Protein AF-A0A2D6WJ72-F1 (afdb_monomer_lite)

pLDDT: mean 95.56, std 4.3, range [71.5, 98.62]

Secondary structure (DSSP, 8-state):
-PPTT-HHHHHHHHHHHHHTS-HHHHHHHHHHHHHHTTS-HHHHHHHHHHHHHHHTTSHHHHHHHHHHHTTPPP----

Sequence (78 aa):
VAKIGKLEETADELALQIASKLGDAVKIGKEAFYKQAEMSINDAYSYTGAVMAENMMFEQTKKGINLFLDKKIPEWDQ

Foldseek 3Di:
DDDVPCVVVVVVVVVVVQVLDAPVVSVLVVVLVVVLVPDDPVVSCVSVVVSVVVCCVDPLNVVVVVCVVVVHRDDDPD

Structure (mmCIF, N/CA/C/O backbone):
data_AF-A0A2D6WJ72-F1
#
_entry.id   AF-A0A2D6WJ72-F1
#
loop_
_atom_site.group_PDB
_atom_site.id
_atom_site.type_symbol
_atom_site.label_atom_id
_atom_site.label_alt_id
_atom_site.label_comp_id
_atom_site.label_asym_id
_atom_site.label_entity_id
_atom_site.label_seq_id
_atom_site.pdbx_PDB_ins_code
_atom_site.Cartn_x
_atom_site.Cartn_y
_atom_site.Cartn_z
_atom_site.occupancy
_atom_site.B_iso_or_equiv
_atom_site.auth_seq_id
_atom_site.auth_comp_id
_atom_site.auth_asym_id
_atom_site.auth_atom_id
_atom_site.pdbx_PDB_model_num
ATOM 1 N N . VAL A 1 1 ? -1.373 -6.073 18.607 1.00 81.25 1 VAL A N 1
ATOM 2 C CA . VAL A 1 1 ? -2.436 -7.020 19.026 1.00 81.25 1 VAL A CA 1
ATOM 3 C C . VAL A 1 1 ? -3.416 -6.256 19.905 1.00 81.25 1 VAL A C 1
ATOM 5 O O . VAL A 1 1 ? -2.948 -5.513 20.761 1.00 81.25 1 VAL A O 1
ATOM 8 N N . ALA A 1 2 ? -4.724 -6.362 19.650 1.00 91.69 2 ALA A N 1
ATOM 9 C CA . ALA A 1 2 ? -5.752 -5.631 20.399 1.00 91.69 2 ALA A CA 1
ATOM 10 C C . ALA A 1 2 ? -5.824 -6.081 21.871 1.00 91.69 2 ALA A C 1
ATOM 12 O O . ALA A 1 2 ? -5.509 -7.229 22.192 1.00 91.69 2 ALA A O 1
ATOM 13 N N . LYS A 1 3 ? -6.245 -5.179 22.768 1.00 95.88 3 LYS A N 1
ATOM 14 C CA . LYS A 1 3 ? -6.504 -5.515 24.180 1.00 95.88 3 LYS A CA 1
ATOM 15 C C . LYS A 1 3 ? -7.749 -6.404 24.302 1.00 95.88 3 LYS A C 1
ATOM 17 O O . LYS A 1 3 ? -8.630 -6.377 23.441 1.00 95.88 3 LYS A O 1
ATOM 22 N N . ILE A 1 4 ? -7.842 -7.163 25.397 1.00 95.12 4 ILE A N 1
ATOM 23 C CA . ILE A 1 4 ? -9.029 -7.974 25.713 1.00 95.12 4 ILE A CA 1
ATOM 24 C C . ILE A 1 4 ? -10.269 -7.068 25.717 1.00 95.12 4 ILE A C 1
ATOM 26 O O . ILE A 1 4 ? -10.257 -6.004 26.333 1.00 95.12 4 ILE A O 1
ATOM 30 N N . GLY A 1 5 ? -11.317 -7.480 24.999 1.00 96.38 5 GLY A N 1
ATOM 31 C CA . GLY A 1 5 ? -12.572 -6.728 24.874 1.00 96.38 5 GLY A CA 1
ATOM 32 C C . GLY A 1 5 ? -12.532 -5.522 23.927 1.00 96.38 5 GLY A C 1
ATOM 33 O O . GLY A 1 5 ? -13.513 -4.794 23.861 1.00 96.38 5 GLY A O 1
ATOM 34 N N . LYS A 1 6 ? -11.428 -5.293 23.199 1.00 97.56 6 LYS A N 1
ATOM 35 C CA . LYS A 1 6 ? -11.246 -4.136 22.298 1.00 97.56 6 LYS A CA 1
ATOM 36 C C . LYS A 1 6 ? -11.037 -4.512 20.827 1.00 97.56 6 LYS A C 1
ATOM 38 O O . LYS A 1 6 ? -10.595 -3.678 20.044 1.00 97.56 6 LYS A O 1
ATOM 43 N N . LEU A 1 7 ? -11.309 -5.766 20.455 1.00 97.50 7 LEU A N 1
ATOM 44 C CA . LEU A 1 7 ? -11.042 -6.282 19.109 1.00 97.50 7 LEU A CA 1
ATOM 45 C C . LEU A 1 7 ? -11.775 -5.487 18.022 1.00 97.50 7 LEU A C 1
ATOM 47 O O . LEU A 1 7 ? -11.129 -5.066 17.071 1.00 97.50 7 LEU A O 1
ATOM 51 N N . GLU A 1 8 ? -13.082 -5.284 18.186 1.00 98.00 8 GLU A N 1
ATOM 52 C CA . GLU A 1 8 ? -13.934 -4.593 17.209 1.00 98.00 8 GLU A CA 1
ATOM 53 C C . GLU A 1 8 ? -13.499 -3.137 17.028 1.00 98.00 8 GLU A C 1
ATOM 55 O O . GLU A 1 8 ? -13.087 -2.763 15.940 1.00 98.00 8 GLU A O 1
ATOM 60 N N . GLU A 1 9 ? -13.412 -2.376 18.122 1.00 98.00 9 GLU A N 1
ATOM 61 C CA . GLU A 1 9 ? -12.916 -0.990 18.123 1.00 98.00 9 GLU A CA 1
ATOM 62 C C . GLU A 1 9 ? -11.548 -0.855 17.437 1.00 98.00 9 GLU A C 1
ATOM 64 O O . GLU A 1 9 ? -11.364 -0.006 16.573 1.00 98.00 9 GLU A O 1
ATOM 69 N N . THR A 1 10 ? -10.596 -1.742 17.749 1.00 97.88 10 THR A N 1
ATOM 70 C CA . THR A 1 10 ? -9.257 -1.697 17.132 1.00 97.88 10 THR A CA 1
ATOM 71 C C . THR A 1 10 ? -9.296 -2.046 15.638 1.00 97.88 10 THR A C 1
ATOM 73 O O . THR A 1 10 ? -8.516 -1.506 14.851 1.00 97.88 10 THR A O 1
ATOM 76 N N . ALA A 1 11 ? -10.159 -2.983 15.236 1.00 97.88 11 ALA A N 1
ATOM 77 C CA . ALA A 1 11 ? -10.312 -3.373 13.839 1.00 97.88 11 ALA A CA 1
ATOM 78 C C . ALA A 1 11 ? -10.982 -2.260 13.021 1.00 97.88 11 ALA A C 1
ATOM 80 O O . ALA A 1 11 ? -10.509 -1.953 11.926 1.00 97.88 11 ALA A O 1
ATOM 81 N N . ASP A 1 12 ? -12.012 -1.622 13.574 1.00 98.25 12 ASP A N 1
ATOM 82 C CA . ASP A 1 12 ? -12.728 -0.511 12.949 1.00 98.25 12 ASP A CA 1
ATOM 83 C C . ASP A 1 12 ? -11.834 0.718 12.803 1.00 98.25 12 ASP A C 1
ATOM 85 O O . ASP A 1 12 ? -11.794 1.329 11.736 1.00 98.25 12 ASP A O 1
ATOM 89 N N . GLU A 1 13 ? -11.040 1.047 13.825 1.00 97.88 13 GLU A N 1
ATOM 90 C CA . GLU A 1 13 ? -10.043 2.118 13.741 1.00 97.88 13 GLU A CA 1
ATOM 91 C C . GLU A 1 13 ? -9.058 1.881 12.591 1.00 97.88 13 GLU A C 1
ATOM 93 O O . GLU A 1 13 ? -8.777 2.794 11.809 1.00 97.88 13 GLU A O 1
ATOM 98 N N . LEU A 1 14 ? -8.560 0.650 12.438 1.00 97.44 14 LEU A N 1
ATOM 99 C CA . LEU A 1 14 ? -7.668 0.296 11.335 1.00 97.44 14 LEU A CA 1
ATOM 100 C C . LEU A 1 14 ? -8.385 0.367 9.978 1.00 97.44 14 LEU A C 1
ATOM 102 O O . LEU A 1 14 ? -7.822 0.879 9.009 1.00 97.44 14 LEU A O 1
ATOM 106 N N . ALA A 1 15 ? -9.622 -0.124 9.896 1.00 97.44 15 ALA A N 1
ATOM 107 C CA . ALA A 1 15 ? -10.416 -0.076 8.675 1.00 97.44 15 ALA A CA 1
ATOM 108 C C . ALA A 1 15 ? -10.671 1.373 8.233 1.00 97.44 15 ALA A C 1
ATOM 110 O O . ALA A 1 15 ? -10.452 1.703 7.067 1.00 97.44 15 ALA A O 1
ATOM 111 N N . LEU A 1 16 ? -11.034 2.257 9.165 1.00 97.00 16 LEU A N 1
ATOM 112 C CA . LEU A 1 16 ? -11.219 3.688 8.916 1.00 97.00 16 LEU A CA 1
ATOM 113 C C . LEU A 1 16 ? -9.915 4.366 8.486 1.00 97.00 16 LEU A C 1
ATOM 115 O O . LEU A 1 16 ? -9.914 5.179 7.560 1.00 97.00 16 LEU A O 1
ATOM 119 N N . GLN A 1 17 ? -8.783 4.008 9.098 1.00 96.25 17 GLN A N 1
ATOM 120 C CA . GLN A 1 17 ? -7.477 4.510 8.666 1.00 96.25 17 GLN A CA 1
ATOM 121 C C . GLN A 1 17 ? -7.165 4.125 7.219 1.00 96.25 17 GLN A C 1
ATOM 123 O O . GLN A 1 17 ? -6.680 4.972 6.467 1.00 96.25 17 GLN A O 1
ATOM 128 N N . ILE A 1 18 ? -7.457 2.887 6.815 1.00 96.31 18 ILE A N 1
ATOM 129 C CA . ILE A 1 18 ? -7.261 2.424 5.436 1.00 96.31 18 ILE A CA 1
ATOM 130 C C . ILE A 1 18 ? -8.239 3.133 4.488 1.00 96.31 18 ILE A C 1
ATOM 132 O O . ILE A 1 18 ? -7.809 3.652 3.461 1.00 96.31 18 ILE A O 1
ATOM 136 N N . ALA A 1 19 ? -9.519 3.228 4.856 1.00 94.69 19 ALA A N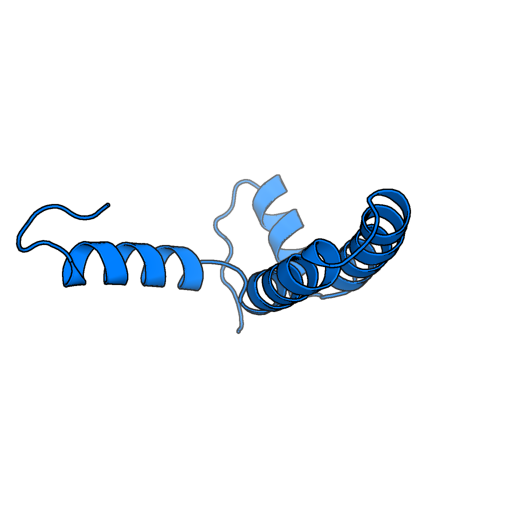 1
ATOM 137 C CA . ALA A 1 19 ? -10.560 3.885 4.062 1.00 94.69 19 ALA A CA 1
ATOM 138 C C . ALA A 1 19 ? -10.326 5.398 3.876 1.00 94.69 19 ALA A C 1
ATOM 140 O O . ALA A 1 19 ? -10.792 5.984 2.903 1.00 94.69 19 ALA A O 1
ATOM 141 N N . SER A 1 20 ? -9.561 6.036 4.773 1.00 94.25 20 SER A N 1
ATOM 142 C CA . SER A 1 20 ? -9.148 7.444 4.639 1.00 94.25 20 SER A CA 1
ATOM 143 C C . SER A 1 20 ? -8.110 7.698 3.532 1.00 94.25 20 SER A C 1
ATOM 145 O O . SER A 1 20 ? -7.753 8.848 3.257 1.00 94.25 20 SER A O 1
ATOM 147 N N . LYS A 1 21 ? -7.546 6.643 2.933 1.00 94.75 21 LYS A N 1
ATOM 148 C CA . LYS A 1 21 ? -6.532 6.736 1.874 1.00 94.75 21 LYS A CA 1
ATOM 149 C C . LYS A 1 21 ? -7.187 6.631 0.499 1.00 94.75 21 LYS A C 1
ATOM 151 O O . LYS A 1 21 ? -8.352 6.276 0.382 1.00 94.75 21 LYS A O 1
ATOM 156 N N . LEU A 1 22 ? -6.413 6.915 -0.546 1.00 95.62 22 LEU A N 1
ATOM 157 C CA . LEU A 1 22 ? -6.852 6.708 -1.921 1.00 95.62 22 LEU A CA 1
ATOM 158 C C . LEU A 1 22 ? -7.019 5.202 -2.192 1.00 95.62 22 LEU A C 1
ATOM 160 O O . LEU A 1 22 ? -6.021 4.476 -2.229 1.00 95.62 22 LEU A O 1
ATOM 164 N N . GLY A 1 23 ? -8.262 4.746 -2.379 1.00 94.94 23 GLY A N 1
ATOM 165 C CA . GLY A 1 23 ? -8.598 3.328 -2.542 1.00 94.94 23 GLY A CA 1
ATOM 166 C C . GLY A 1 23 ? -7.812 2.620 -3.651 1.00 94.94 23 GLY A C 1
ATOM 167 O O . GLY A 1 23 ? -7.270 1.536 -3.420 1.00 94.94 23 GLY A O 1
ATOM 168 N N . ASP A 1 24 ? -7.663 3.257 -4.816 1.00 93.62 24 ASP A N 1
ATOM 169 C CA . ASP A 1 24 ? -6.905 2.699 -5.944 1.00 93.62 24 ASP A CA 1
ATOM 170 C C . ASP A 1 24 ? -5.439 2.433 -5.589 1.00 93.62 24 ASP A C 1
ATOM 172 O O . ASP A 1 24 ? -4.929 1.337 -5.826 1.00 93.62 24 ASP A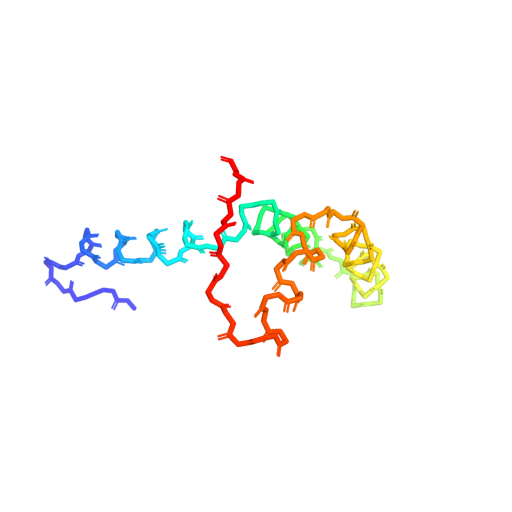 O 1
ATOM 176 N N . ALA A 1 25 ? -4.776 3.390 -4.935 1.00 94.94 25 ALA A N 1
ATOM 177 C CA . ALA A 1 25 ? -3.384 3.239 -4.523 1.00 94.94 25 ALA A CA 1
ATOM 178 C C . ALA A 1 25 ? -3.215 2.118 -3.481 1.00 94.94 25 ALA A C 1
ATOM 180 O O . ALA A 1 25 ? -2.259 1.340 -3.551 1.00 94.94 25 ALA A O 1
ATOM 181 N N . VAL A 1 26 ? -4.158 1.988 -2.536 1.00 96.38 26 VAL A N 1
ATOM 182 C CA . VAL A 1 26 ? -4.164 0.893 -1.547 1.00 96.38 26 VAL A CA 1
ATOM 183 C C . VAL A 1 26 ? -4.317 -0.463 -2.236 1.00 96.38 26 VAL A C 1
ATOM 185 O O . VAL A 1 26 ? -3.583 -1.402 -1.917 1.00 96.38 26 VAL A O 1
ATOM 188 N N . LYS A 1 27 ? -5.250 -0.576 -3.187 1.00 95.75 27 LYS A N 1
ATOM 189 C CA . LYS A 1 27 ? -5.501 -1.807 -3.943 1.00 95.75 27 LYS A CA 1
ATOM 190 C C . LYS A 1 27 ? -4.267 -2.231 -4.740 1.00 95.75 27 LYS A C 1
ATOM 192 O O . LYS A 1 27 ? -3.813 -3.364 -4.583 1.00 95.75 27 LYS A O 1
ATOM 197 N N . ILE A 1 28 ? -3.706 -1.314 -5.530 1.00 96.31 28 ILE A N 1
ATOM 198 C CA . ILE A 1 28 ? -2.524 -1.554 -6.369 1.00 96.31 28 ILE A CA 1
ATOM 199 C C . ILE A 1 28 ? -1.331 -1.980 -5.506 1.00 96.31 28 ILE A C 1
ATOM 201 O O . ILE A 1 28 ? -0.696 -3.000 -5.776 1.00 96.31 28 ILE A O 1
ATOM 205 N N . GLY A 1 29 ? -1.056 -1.242 -4.425 1.00 96.94 29 GLY A N 1
ATOM 206 C CA . GLY A 1 29 ? 0.051 -1.549 -3.522 1.00 96.94 29 GLY A CA 1
ATOM 207 C C . GLY A 1 29 ? -0.093 -2.912 -2.843 1.00 96.94 29 GLY A C 1
ATOM 208 O O . GLY A 1 29 ? 0.877 -3.666 -2.766 1.00 96.94 29 GLY A O 1
ATOM 209 N N . LYS A 1 30 ? -1.303 -3.267 -2.389 1.00 97.69 30 LYS A N 1
ATOM 210 C CA . LYS A 1 30 ? -1.566 -4.562 -1.743 1.00 97.69 30 LYS A CA 1
ATOM 211 C C . LYS A 1 30 ? -1.392 -5.727 -2.713 1.00 97.69 30 LYS A C 1
ATOM 213 O O . LYS A 1 30 ? -0.779 -6.727 -2.350 1.00 97.69 30 LYS A O 1
ATOM 218 N N . GLU A 1 31 ? -1.894 -5.603 -3.938 1.00 98.12 31 GLU A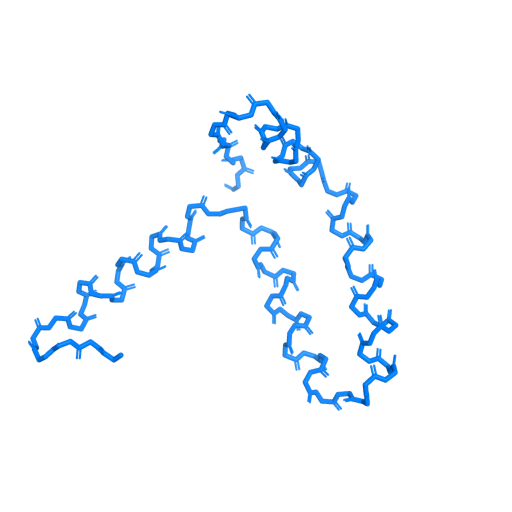 N 1
ATOM 219 C CA . GLU A 1 31 ? -1.710 -6.627 -4.969 1.00 98.12 31 GLU A CA 1
ATOM 220 C C . GLU A 1 31 ? -0.225 -6.817 -5.308 1.00 98.12 31 GLU A C 1
ATOM 222 O O . GLU A 1 31 ? 0.274 -7.945 -5.317 1.00 98.12 31 GLU A O 1
ATOM 227 N N . ALA A 1 32 ? 0.503 -5.715 -5.502 1.00 98.25 32 ALA A N 1
ATOM 228 C CA . ALA A 1 32 ? 1.929 -5.758 -5.792 1.00 98.25 32 ALA A CA 1
ATOM 229 C C . ALA A 1 32 ? 2.756 -6.319 -4.629 1.00 98.25 32 ALA A C 1
ATOM 231 O O . ALA A 1 32 ? 3.749 -7.003 -4.862 1.00 98.25 32 ALA A O 1
ATOM 232 N N . PHE A 1 33 ? 2.356 -6.064 -3.380 1.00 98.06 33 PHE A N 1
ATOM 233 C CA . PHE A 1 33 ? 2.980 -6.650 -2.194 1.00 98.06 33 PHE A CA 1
ATOM 234 C C . PHE A 1 33 ? 2.890 -8.179 -2.183 1.00 98.06 33 PHE A C 1
ATOM 236 O O . PHE A 1 33 ? 3.900 -8.848 -1.984 1.00 98.06 33 PHE A O 1
ATOM 243 N N . TYR A 1 34 ? 1.708 -8.747 -2.430 1.00 98.44 34 TYR A N 1
ATOM 244 C CA . TYR A 1 34 ? 1.573 -10.205 -2.445 1.00 98.44 34 TYR A CA 1
ATOM 245 C C . TYR A 1 34 ? 2.307 -10.836 -3.627 1.00 98.44 34 TYR A C 1
ATOM 247 O O . TYR A 1 34 ? 2.991 -11.837 -3.447 1.00 98.44 34 TYR A O 1
ATOM 255 N N . LYS A 1 35 ? 2.237 -10.221 -4.813 1.00 98.31 35 LYS A N 1
ATOM 256 C CA . LYS A 1 35 ? 2.940 -10.722 -6.002 1.00 98.31 35 LYS A CA 1
ATOM 257 C C . LYS A 1 35 ? 4.459 -10.685 -5.846 1.00 98.31 35 LYS A C 1
ATOM 259 O O . LYS A 1 35 ? 5.123 -11.661 -6.168 1.00 98.31 35 LYS A O 1
ATOM 264 N N . GLN A 1 36 ? 5.019 -9.583 -5.341 1.00 98.50 36 GLN A N 1
ATOM 265 C CA . GLN A 1 36 ? 6.473 -9.458 -5.196 1.00 98.50 36 GLN A CA 1
ATOM 266 C C . GLN A 1 36 ? 7.047 -10.391 -4.120 1.00 98.50 36 GLN A C 1
ATOM 268 O O . GLN A 1 36 ? 8.221 -10.736 -4.188 1.00 98.50 36 GLN A O 1
ATOM 273 N N . ALA A 1 37 ? 6.243 -10.799 -3.129 1.00 98.31 37 ALA A N 1
ATOM 274 C CA . ALA A 1 37 ? 6.695 -11.671 -2.044 1.00 98.31 37 ALA A CA 1
ATOM 275 C C . ALA A 1 37 ? 7.120 -13.068 -2.533 1.00 98.31 37 ALA A C 1
ATOM 277 O O . ALA A 1 37 ? 7.882 -13.751 -1.852 1.00 98.31 37 ALA A O 1
ATOM 278 N N . GLU A 1 38 ? 6.648 -13.477 -3.712 1.00 98.06 38 GLU A N 1
ATOM 279 C CA . GLU A 1 38 ? 6.991 -14.747 -4.360 1.00 98.06 38 GLU A CA 1
ATOM 280 C C . GLU A 1 38 ? 8.165 -14.616 -5.350 1.00 98.06 38 GLU A C 1
ATOM 282 O O . GLU A 1 38 ? 8.577 -15.600 -5.963 1.00 98.06 38 GLU A O 1
ATOM 287 N N . MET A 1 39 ? 8.708 -13.408 -5.529 1.00 98.38 39 MET A N 1
ATOM 288 C CA . MET A 1 39 ? 9.736 -13.103 -6.524 1.00 98.38 39 MET A CA 1
ATOM 289 C C . MET A 1 39 ? 11.146 -13.080 -5.923 1.00 98.38 39 MET A C 1
ATOM 291 O O . MET A 1 39 ? 11.344 -12.883 -4.722 1.00 98.38 39 MET A O 1
ATOM 295 N N . SER A 1 40 ? 12.160 -13.216 -6.786 1.00 98.62 40 SER A N 1
ATOM 296 C CA . SER A 1 40 ? 13.526 -12.844 -6.415 1.00 98.62 40 SER A CA 1
ATOM 297 C C . SER A 1 40 ? 13.608 -11.334 -6.168 1.00 98.62 40 SER A C 1
ATOM 299 O O . SER A 1 40 ? 12.803 -10.566 -6.693 1.00 98.62 40 SER A O 1
ATOM 301 N N . ILE A 1 41 ? 14.607 -10.880 -5.409 1.00 98.25 41 ILE A N 1
ATOM 302 C CA . ILE A 1 41 ? 14.754 -9.448 -5.113 1.00 98.25 41 ILE A CA 1
ATOM 303 C C . ILE A 1 41 ? 14.877 -8.596 -6.387 1.00 98.25 41 ILE A C 1
ATOM 305 O O . ILE A 1 41 ? 14.259 -7.540 -6.477 1.00 98.25 41 ILE A O 1
ATOM 309 N N . ASN A 1 42 ? 15.618 -9.073 -7.393 1.00 98.56 42 ASN A N 1
ATOM 310 C CA . ASN A 1 42 ? 15.804 -8.351 -8.651 1.00 98.56 42 ASN A CA 1
ATOM 311 C C . ASN A 1 42 ? 14.480 -8.222 -9.413 1.00 98.56 42 ASN A C 1
ATOM 313 O O . ASN A 1 42 ? 14.127 -7.125 -9.846 1.00 98.56 42 ASN A O 1
ATOM 317 N N . ASP A 1 43 ? 13.723 -9.316 -9.511 1.00 98.56 43 ASP A N 1
ATOM 318 C CA . ASP A 1 43 ? 12.433 -9.323 -10.204 1.00 98.56 43 ASP A CA 1
ATOM 319 C C . ASP A 1 43 ? 11.399 -8.471 -9.462 1.00 98.56 43 ASP A C 1
ATOM 321 O O . ASP A 1 43 ? 10.667 -7.705 -10.088 1.00 98.56 43 ASP A O 1
ATOM 325 N N . ALA A 1 44 ? 11.386 -8.530 -8.125 1.00 98.62 44 ALA A N 1
ATOM 326 C CA . ALA A 1 44 ? 10.532 -7.699 -7.284 1.00 98.62 44 ALA A CA 1
ATOM 327 C C . ALA A 1 44 ? 10.788 -6.203 -7.520 1.00 98.62 44 ALA A C 1
ATOM 329 O O . ALA A 1 44 ? 9.832 -5.438 -7.670 1.00 98.62 44 ALA A O 1
ATOM 330 N N . TYR A 1 45 ? 12.052 -5.774 -7.613 1.00 98.31 45 TYR A N 1
ATOM 331 C CA . TYR A 1 45 ? 12.397 -4.384 -7.931 1.00 98.31 45 TYR A CA 1
ATOM 332 C C . TYR A 1 45 ? 11.928 -3.974 -9.329 1.00 98.31 45 TYR A C 1
ATOM 334 O O . TYR A 1 45 ? 11.329 -2.908 -9.481 1.00 98.31 45 TYR A O 1
ATOM 342 N N . SER A 1 46 ? 12.161 -4.810 -10.346 1.00 98.50 46 SER A N 1
ATOM 343 C CA . SER A 1 46 ? 11.696 -4.525 -11.708 1.00 98.50 46 SER A CA 1
ATOM 344 C C . SER A 1 46 ? 10.169 -4.430 -11.781 1.00 98.50 46 SER A C 1
ATOM 346 O O . SER A 1 46 ? 9.634 -3.469 -12.336 1.00 98.50 46 SER A O 1
ATOM 348 N N . TYR A 1 47 ? 9.463 -5.387 -11.178 1.00 98.50 47 TYR A N 1
ATOM 349 C CA . TYR A 1 47 ? 8.004 -5.442 -11.166 1.00 98.50 47 TYR A CA 1
ATOM 350 C C . TYR A 1 47 ? 7.385 -4.264 -10.405 1.00 98.50 47 TYR A C 1
ATOM 352 O O . TYR A 1 47 ? 6.560 -3.530 -10.949 1.00 98.50 47 TYR A O 1
ATOM 360 N N . THR A 1 48 ? 7.797 -4.043 -9.156 1.00 98.19 48 THR A N 1
ATOM 361 C CA . THR A 1 48 ? 7.224 -2.974 -8.325 1.00 98.19 48 THR A CA 1
ATOM 362 C C . THR A 1 48 ? 7.581 -1.587 -8.847 1.00 98.19 48 THR A C 1
ATOM 364 O O . THR A 1 48 ? 6.760 -0.679 -8.742 1.00 98.19 48 THR A O 1
ATOM 367 N N . GLY A 1 49 ? 8.751 -1.425 -9.478 1.00 98.06 49 GLY A N 1
ATOM 368 C CA . GLY A 1 49 ? 9.120 -0.214 -10.210 1.00 98.06 49 GLY A CA 1
ATOM 369 C C . GLY A 1 49 ? 8.105 0.143 -11.297 1.00 98.06 49 GLY A C 1
ATOM 370 O O . GLY A 1 49 ? 7.633 1.279 -11.348 1.00 98.06 49 GLY A O 1
ATOM 371 N N . ALA A 1 50 ? 7.714 -0.836 -12.118 1.00 98.19 50 ALA A N 1
ATOM 372 C CA . ALA A 1 50 ? 6.698 -0.645 -13.150 1.00 98.19 50 ALA A CA 1
ATOM 373 C C . ALA A 1 50 ? 5.316 -0.325 -12.553 1.00 98.19 50 ALA A C 1
ATOM 375 O O . ALA A 1 50 ? 4.662 0.614 -13.004 1.00 98.19 50 ALA A O 1
ATOM 376 N N . VAL A 1 51 ? 4.905 -1.034 -11.495 1.00 98.12 51 VAL A N 1
ATOM 377 C CA . VAL A 1 51 ? 3.630 -0.775 -10.799 1.00 98.12 51 VAL A CA 1
ATOM 378 C C . VAL A 1 51 ? 3.575 0.640 -10.217 1.00 98.12 51 VAL A C 1
ATOM 380 O O . VAL A 1 51 ? 2.563 1.329 -10.338 1.00 98.12 51 VAL A O 1
ATOM 383 N N . MET A 1 52 ? 4.659 1.103 -9.589 1.00 95.75 52 MET A N 1
ATOM 384 C CA . MET A 1 52 ? 4.727 2.466 -9.058 1.00 95.75 52 MET A CA 1
ATOM 385 C C . MET A 1 52 ? 4.629 3.505 -10.178 1.00 95.75 52 MET A C 1
ATOM 387 O O . MET A 1 52 ? 3.924 4.499 -10.013 1.00 95.75 52 MET A O 1
ATOM 391 N N . ALA A 1 53 ? 5.285 3.271 -11.319 1.00 96.50 53 ALA A N 1
ATOM 392 C CA . ALA A 1 53 ? 5.183 4.150 -12.482 1.00 96.50 53 ALA A CA 1
ATOM 393 C C . ALA A 1 53 ? 3.751 4.204 -13.046 1.00 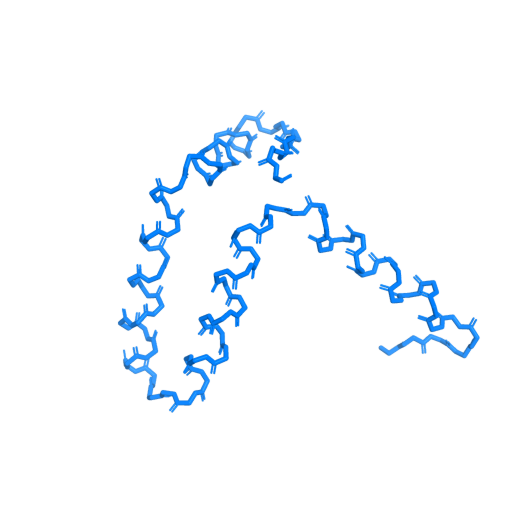96.50 53 ALA A C 1
ATOM 395 O O . ALA A 1 53 ? 3.265 5.287 -13.361 1.00 96.50 53 ALA A O 1
ATOM 396 N N . GLU A 1 54 ? 3.048 3.071 -13.111 1.00 95.38 54 GLU A N 1
ATOM 397 C CA . GLU A 1 54 ? 1.638 3.015 -13.518 1.00 95.38 54 GLU A CA 1
ATOM 398 C C . GLU A 1 54 ? 0.730 3.783 -12.547 1.00 95.38 54 GLU A C 1
ATOM 400 O O . GLU A 1 54 ? -0.074 4.610 -12.977 1.00 95.38 54 GLU A O 1
ATOM 405 N N . ASN A 1 55 ? 0.907 3.595 -11.235 1.00 95.62 55 ASN A N 1
ATOM 406 C CA . ASN A 1 55 ? 0.127 4.297 -10.212 1.00 95.62 55 ASN A CA 1
ATOM 407 C C . ASN A 1 55 ? 0.242 5.831 -10.328 1.00 95.62 55 ASN A C 1
ATOM 409 O O . ASN A 1 55 ? -0.717 6.549 -10.046 1.00 95.62 55 ASN A O 1
ATOM 413 N N . MET A 1 56 ? 1.390 6.348 -10.781 1.00 94.00 56 MET A N 1
ATOM 414 C CA . MET A 1 56 ? 1.606 7.784 -11.023 1.00 94.00 56 MET A CA 1
ATOM 415 C C . MET A 1 56 ? 0.799 8.338 -12.205 1.00 94.00 56 MET A C 1
ATOM 417 O O . MET A 1 56 ? 0.602 9.552 -12.300 1.00 94.00 56 MET A O 1
ATOM 421 N N . MET A 1 57 ? 0.312 7.476 -13.099 1.00 94.00 57 MET A N 1
ATOM 422 C CA . MET A 1 57 ? -0.509 7.886 -14.238 1.00 94.00 57 MET A CA 1
ATOM 423 C C . MET A 1 57 ? -1.959 8.177 -13.841 1.00 94.00 57 MET A C 1
ATOM 425 O O . MET A 1 57 ? -2.666 8.827 -14.608 1.00 94.00 57 MET A O 1
ATOM 429 N N . PHE A 1 58 ? -2.392 7.756 -12.649 1.00 93.75 58 PHE A N 1
ATOM 430 C CA . PHE A 1 58 ? -3.761 7.940 -12.174 1.00 93.75 58 PHE A CA 1
ATOM 431 C C . PHE A 1 58 ? -3.975 9.389 -11.719 1.00 93.75 58 PHE A C 1
ATOM 433 O O . PHE A 1 58 ? -3.190 9.940 -10.942 1.00 93.75 58 PHE A O 1
ATOM 440 N N . GLU A 1 59 ? -5.068 10.010 -12.163 1.00 93.88 59 GLU A N 1
ATOM 441 C CA . GLU A 1 59 ? -5.354 11.421 -11.865 1.00 93.88 59 GLU A CA 1
ATOM 442 C C . GLU A 1 59 ? -5.498 11.686 -10.361 1.00 93.88 59 GLU A C 1
ATOM 444 O O . GLU A 1 59 ? -4.966 1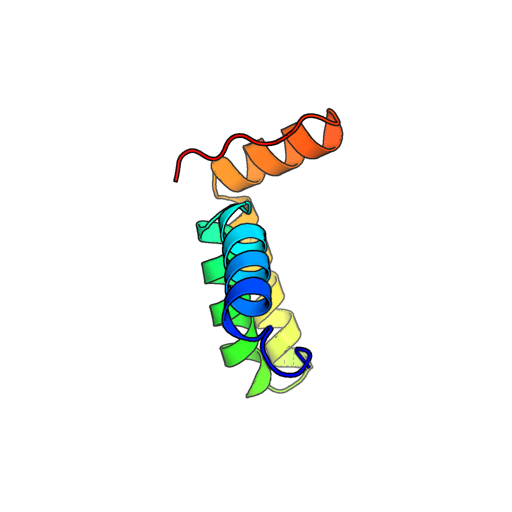2.671 -9.845 1.00 93.88 59 GLU A O 1
ATOM 449 N N . GLN A 1 60 ? -6.117 10.762 -9.623 1.00 94.12 60 GLN A N 1
ATOM 450 C CA . GLN A 1 60 ? -6.259 10.878 -8.170 1.00 94.12 60 GLN A CA 1
ATOM 451 C C . GLN A 1 60 ? -4.916 10.765 -7.437 1.00 94.12 60 GLN A C 1
ATOM 453 O O . GLN A 1 60 ? -4.712 11.448 -6.432 1.00 94.12 60 GLN A O 1
ATOM 458 N N . THR A 1 61 ? -3.964 9.987 -7.966 1.00 95.00 61 THR A N 1
ATOM 459 C CA . THR A 1 61 ? -2.591 9.944 -7.443 1.00 95.00 61 THR A CA 1
ATOM 460 C C . THR A 1 61 ? -1.908 11.297 -7.627 1.00 95.00 61 THR A C 1
ATOM 462 O O . THR A 1 61 ? -1.366 11.846 -6.666 1.00 95.00 61 THR A O 1
ATOM 465 N N . LYS A 1 62 ? -1.991 11.888 -8.828 1.00 94.56 62 LYS A N 1
ATOM 466 C CA . LYS A 1 62 ? -1.433 13.225 -9.107 1.00 94.56 62 LYS A CA 1
ATOM 467 C C . LYS A 1 62 ? -2.055 14.291 -8.203 1.00 94.56 62 LYS A C 1
ATOM 469 O O . LYS A 1 62 ? -1.332 15.074 -7.586 1.00 94.56 62 LYS A O 1
ATOM 474 N N . LYS A 1 63 ? -3.387 14.290 -8.069 1.00 94.56 63 LYS A N 1
ATOM 475 C CA . LYS A 1 63 ? -4.131 15.176 -7.159 1.00 94.56 63 LYS A CA 1
ATOM 476 C C . LYS A 1 63 ? -3.649 15.013 -5.717 1.00 94.56 63 LYS A C 1
ATOM 478 O O . LYS A 1 63 ? -3.354 16.008 -5.060 1.00 94.56 63 LYS A O 1
ATOM 483 N N . GLY A 1 64 ? -3.525 13.774 -5.242 1.00 94.44 64 GLY A N 1
ATOM 484 C CA . GLY A 1 64 ? -3.050 13.459 -3.896 1.00 94.44 64 GLY A CA 1
ATOM 485 C C . GLY A 1 64 ? -1.647 13.990 -3.612 1.00 94.44 64 GLY A C 1
ATOM 486 O O . GLY A 1 64 ? -1.421 14.590 -2.562 1.00 94.44 64 GLY A O 1
ATOM 487 N N . ILE A 1 65 ? -0.723 13.836 -4.564 1.00 95.31 65 ILE A N 1
ATOM 488 C CA . ILE A 1 65 ? 0.645 14.364 -4.459 1.00 95.31 65 ILE A CA 1
ATOM 489 C C . ILE A 1 65 ? 0.636 15.892 -4.391 1.00 95.31 65 ILE A C 1
ATOM 491 O O . ILE A 1 65 ? 1.280 16.463 -3.513 1.00 95.31 65 ILE A O 1
ATOM 495 N N . ASN A 1 66 ? -0.124 16.561 -5.260 1.00 96.06 66 ASN A N 1
ATOM 496 C CA . ASN A 1 66 ? -0.228 18.021 -5.238 1.00 96.06 66 ASN A CA 1
ATOM 497 C C . ASN A 1 66 ? -0.806 18.530 -3.910 1.00 96.06 66 ASN A C 1
ATOM 499 O O . ASN A 1 66 ? -0.274 19.471 -3.329 1.00 96.06 66 ASN A O 1
ATOM 503 N N . LEU A 1 67 ? -1.846 17.875 -3.382 1.00 96.19 67 LEU A N 1
ATOM 504 C CA . LEU A 1 67 ? -2.430 18.230 -2.084 1.00 96.19 67 LEU A CA 1
ATOM 505 C C . LEU A 1 67 ? -1.445 18.007 -0.932 1.00 96.19 67 LEU A C 1
ATOM 507 O O . LEU A 1 67 ? -1.368 18.845 -0.034 1.00 96.19 67 LEU A O 1
ATOM 511 N N . PHE A 1 68 ? -0.643 16.940 -0.983 1.00 95.69 68 PHE A N 1
ATOM 512 C CA . PHE A 1 68 ? 0.427 16.711 -0.014 1.00 95.69 68 PHE A CA 1
ATOM 513 C C . PHE A 1 68 ? 1.481 17.827 -0.047 1.00 95.69 68 PHE A C 1
ATOM 515 O O . PHE A 1 68 ? 1.833 18.363 1.006 1.00 95.69 68 PHE A O 1
ATOM 522 N N . LEU A 1 69 ? 1.950 18.215 -1.239 1.00 97.62 69 LEU A N 1
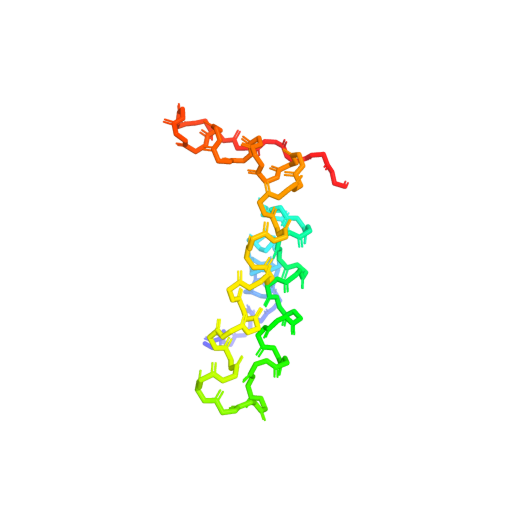ATOM 523 C CA . LEU A 1 69 ? 2.916 19.308 -1.414 1.00 97.62 69 LEU A CA 1
ATOM 524 C C . LEU A 1 69 ? 2.359 20.651 -0.909 1.00 97.62 69 LEU A C 1
ATOM 526 O O . LEU A 1 69 ? 3.078 21.415 -0.265 1.00 97.62 69 LEU A O 1
ATOM 530 N N . ASP A 1 70 ? 1.063 20.884 -1.110 1.00 97.56 70 ASP A N 1
ATOM 531 C CA . ASP A 1 70 ? 0.326 22.052 -0.617 1.00 97.56 70 ASP A CA 1
ATOM 532 C C . ASP A 1 70 ? -0.019 21.994 0.885 1.00 97.56 70 ASP A C 1
ATOM 534 O O . ASP A 1 70 ? -0.602 22.943 1.414 1.00 97.56 70 ASP A O 1
ATOM 538 N N . LYS A 1 71 ? 0.297 20.894 1.586 1.00 96.38 71 LYS A N 1
ATOM 539 C CA . LYS A 1 71 ? -0.114 20.626 2.980 1.00 96.38 71 LYS A CA 1
ATOM 540 C C . LYS A 1 71 ? -1.634 20.678 3.194 1.00 96.38 71 LYS A C 1
ATOM 542 O O . LYS A 1 71 ? -2.107 21.068 4.263 1.00 96.38 71 LYS A O 1
ATOM 547 N N . LYS A 1 72 ? -2.406 20.286 2.183 1.00 96.12 72 LYS A N 1
ATOM 548 C CA . LYS A 1 72 ? -3.869 20.178 2.233 1.00 96.12 72 LYS A CA 1
ATOM 549 C C . LYS A 1 72 ? -4.287 18.730 2.466 1.00 96.12 72 LYS A C 1
ATOM 551 O O . LYS A 1 72 ? -3.603 17.794 2.055 1.00 96.12 72 LYS A O 1
ATOM 556 N N . ILE A 1 73 ? -5.434 18.550 3.117 1.00 91.62 73 ILE A N 1
ATOM 557 C CA . ILE A 1 73 ? -6.027 17.224 3.306 1.00 91.62 73 ILE A CA 1
ATOM 558 C C . ILE A 1 73 ? -6.663 16.797 1.977 1.00 91.62 73 ILE A C 1
ATOM 560 O O . ILE A 1 73 ? -7.427 17.574 1.402 1.00 91.62 73 ILE A O 1
ATOM 564 N N . PRO A 1 74 ? -6.347 15.599 1.463 1.00 90.75 74 PRO A N 1
ATOM 565 C CA . PRO A 1 74 ? -6.958 15.116 0.244 1.00 90.75 74 PRO A CA 1
ATOM 566 C C . PRO A 1 74 ? -8.404 14.675 0.453 1.00 90.75 74 PRO A C 1
ATOM 568 O O . PRO A 1 74 ? -8.706 13.890 1.348 1.00 90.75 74 PRO A O 1
ATOM 571 N N . GLU A 1 75 ? -9.276 15.149 -0.433 1.00 89.12 75 GLU A N 1
ATOM 572 C CA . GLU A 1 75 ? -10.626 14.624 -0.620 1.00 89.12 75 GLU A CA 1
ATOM 573 C C . GLU A 1 75 ? -10.616 13.709 -1.847 1.00 89.12 75 GLU A C 1
ATOM 575 O O . GLU A 1 75 ? -10.419 14.161 -2.990 1.00 89.12 75 GLU A O 1
ATOM 580 N N . TRP A 1 76 ? -10.752 12.410 -1.587 1.00 90.62 76 TRP A N 1
ATOM 581 C CA . TRP A 1 76 ? -10.778 11.379 -2.615 1.00 90.62 76 TRP A CA 1
ATOM 582 C C . TRP A 1 76 ? -12.180 11.270 -3.206 1.00 90.62 76 TRP A C 1
ATOM 584 O O . TRP A 1 76 ? -13.158 11.125 -2.481 1.00 90.62 76 TRP A O 1
ATOM 594 N N . ASP A 1 77 ? -12.235 11.330 -4.528 1.00 78.88 77 ASP A N 1
ATOM 595 C CA . ASP A 1 77 ? -13.381 10.902 -5.328 1.00 78.88 77 ASP A CA 1
ATOM 596 C C . ASP A 1 77 ? -13.098 9.439 -5.682 1.00 78.88 77 ASP A C 1
ATOM 598 O O . ASP A 1 77 ? -12.106 9.168 -6.371 1.00 78.88 77 ASP A O 1
ATOM 602 N N . GLN A 1 78 ? -13.820 8.517 -5.048 1.00 71.50 78 GLN A N 1
ATOM 603 C CA . GLN A 1 78 ? -13.541 7.079 -5.047 1.00 71.50 78 GLN A CA 1
ATOM 604 C C . GLN A 1 78 ? -14.831 6.266 -5.067 1.00 71.50 78 GLN A C 1
ATOM 606 O O . GLN A 1 78 ? -15.805 6.699 -4.411 1.00 71.50 78 GLN A O 1
#

Radius of gyration: 15.89 Å; chains: 1; bounding box: 30×37×40 Å